Protein AF-A0A815RII6-F1 (afdb_monomer)

Secondary structure (DSSP, 8-state):
-HHHHHHHHHHHHHHHHHHTTSHHHHS--SBTTBSHHHHHHHHHHHHHHHHHHHSS--PPP--HHHHHHHHHHHHHH--HHHHTS--EEEEE-TT--EEEEEHHHHHHHHHHHHHHHHHHHHT-

pLDDT: mean 92.47, std 4.53, range [76.94, 98.25]

Solvent-accessible surface area (backbone atoms only — not comparable to full-atom values): 7174 Å² total; per-residue (Å²): 107,47,68,57,52,41,52,52,50,50,59,49,49,64,52,44,66,80,38,66,83,43,75,66,32,71,32,79,59,82,44,96,55,33,15,52,49,44,44,53,52,45,53,46,52,54,58,45,53,48,40,55,61,77,42,96,56,85,74,78,86,65,59,64,67,59,47,31,53,52,45,38,52,51,60,73,69,52,57,62,71,69,45,72,40,88,59,62,49,75,40,65,49,100,85,69,49,81,44,76,43,36,59,50,62,52,53,51,47,53,57,49,50,53,50,53,55,52,53,52,53,78,74,95

Foldseek 3Di:
DLVVLLVLVVVVVVVCVVCVPPPQQPQQPPDPLRHVVSLVVVLQVLLQLLCVQQHVDDDDRDDPNVSSVVVVVCVVPDDPVQQPDPDWGWDADPVRDIDTDGNVVSVVCSSVVSVVSSVVSVVD

Organism: NCBI:txid392033

Sequence (124 aa):
MAIYNRWAFRQLYNKLEEHIFDENYRANSGLFFRSIHGTVVHLLLSTNEWVQAITDRKDLYQPIFIECDRWIDYIKELNLESLMMEETFPYFDTKGMKIERNRAEALDHMFNHNTHHRGQITAA

Mean predicted aligned error: 3.69 Å

Radius of gyration: 15.52 Å; Cα contacts (8 Å, |Δi|>4): 107; chains: 1; bounding box: 34×32×44 Å

InterPro domains:
  IPR007837 DNA damage-inducible protein DinB [PF05163] (4-123)
  IPR007837 DNA damage-inducible protein DinB [PTHR37302] (85-123)
  IPR034660 DinB/YfiT-like putative metalloenzymes [G3DSA:1.20.120.450] (1-124)
  IPR034660 DinB/YfiT-like putative metalloenzymes [SSF109854] (1-123)

Structure (mmCIF, N/CA/C/O backbone):
data_AF-A0A815RII6-F1
#
_entry.id   AF-A0A815RII6-F1
#
loop_
_atom_site.group_PDB
_atom_site.id
_atom_site.type_symbol
_atom_site.label_atom_id
_atom_site.label_alt_id
_atom_site.label_comp_id
_atom_site.label_asym_id
_atom_site.label_entity_id
_atom_site.label_seq_id
_atom_site.pdbx_PDB_ins_code
_atom_site.Cartn_x
_atom_site.Cartn_y
_atom_site.Cartn_z
_atom_site.occupancy
_atom_site.B_iso_or_equiv
_atom_site.auth_seq_id
_atom_site.auth_comp_id
_atom_site.auth_asym_id
_atom_site.auth_atom_id
_atom_site.pdbx_PDB_model_num
ATOM 1 N N . MET A 1 1 ? 0.886 8.855 -9.331 1.00 91.12 1 MET A N 1
ATOM 2 C CA . MET A 1 1 ? 0.265 7.973 -8.315 1.00 91.12 1 MET A CA 1
ATOM 3 C C . MET A 1 1 ? 1.073 7.871 -7.018 1.00 91.12 1 MET A C 1
ATOM 5 O O . MET A 1 1 ? 0.512 8.180 -5.976 1.00 91.12 1 MET A O 1
ATOM 9 N N . ALA A 1 2 ? 2.370 7.527 -7.039 1.00 96.00 2 ALA A N 1
ATOM 10 C CA . ALA A 1 2 ? 3.172 7.323 -5.815 1.00 96.00 2 ALA A CA 1
ATOM 11 C C . ALA A 1 2 ? 3.225 8.526 -4.849 1.00 96.00 2 ALA A C 1
ATOM 13 O O . ALA A 1 2 ? 2.921 8.381 -3.666 1.00 96.00 2 ALA A O 1
ATOM 14 N N . ILE A 1 3 ? 3.524 9.729 -5.358 1.00 97.50 3 ILE A N 1
ATOM 15 C CA . ILE A 1 3 ? 3.564 10.965 -4.548 1.00 97.50 3 ILE A CA 1
ATOM 16 C C . ILE A 1 3 ? 2.204 11.237 -3.891 1.00 97.50 3 ILE A C 1
ATOM 18 O O . ILE A 1 3 ? 2.124 11.513 -2.695 1.00 97.50 3 ILE A O 1
ATOM 22 N N . TYR A 1 4 ? 1.125 11.102 -4.667 1.00 97.31 4 TYR A N 1
ATOM 23 C CA . TYR A 1 4 ? -0.239 11.241 -4.162 1.00 97.31 4 TYR A CA 1
ATOM 24 C C . TYR A 1 4 ? -0.555 10.192 -3.091 1.00 97.31 4 TYR A C 1
ATOM 26 O O . TYR A 1 4 ? -1.096 10.536 -2.047 1.00 97.31 4 TYR A O 1
ATOM 34 N N . ASN A 1 5 ? -0.174 8.929 -3.308 1.00 96.88 5 ASN A N 1
ATOM 35 C CA . ASN A 1 5 ? -0.406 7.846 -2.356 1.00 96.88 5 ASN A CA 1
ATOM 36 C C . ASN A 1 5 ? 0.240 8.147 -0.997 1.00 96.88 5 ASN A C 1
ATOM 38 O O . ASN A 1 5 ? -0.414 8.007 0.036 1.00 96.88 5 ASN A O 1
ATOM 42 N N . ARG A 1 6 ? 1.484 8.640 -1.001 1.00 97.69 6 ARG A N 1
ATOM 43 C CA . ARG A 1 6 ? 2.182 9.075 0.214 1.00 97.69 6 ARG A CA 1
ATOM 44 C C . ARG A 1 6 ? 1.465 10.226 0.915 1.00 97.69 6 ARG A C 1
ATOM 46 O O . ARG A 1 6 ? 1.265 10.182 2.127 1.00 97.69 6 ARG A O 1
ATOM 53 N N . TRP A 1 7 ? 1.094 11.262 0.162 1.00 98.25 7 TRP A N 1
ATOM 54 C CA . TRP A 1 7 ? 0.346 12.400 0.697 1.00 98.25 7 TRP A CA 1
ATOM 55 C C . TRP A 1 7 ? -0.982 11.946 1.317 1.00 98.25 7 TRP A C 1
ATOM 57 O O . TRP A 1 7 ? -1.274 12.299 2.455 1.00 98.25 7 TRP A O 1
ATOM 67 N N . ALA A 1 8 ? -1.739 11.095 0.626 1.00 97.56 8 ALA A N 1
ATOM 68 C CA . ALA A 1 8 ? -3.029 10.600 1.094 1.00 97.56 8 ALA A CA 1
ATOM 69 C C . ALA A 1 8 ? -2.894 9.759 2.372 1.00 97.56 8 ALA A C 1
ATOM 71 O O . ALA A 1 8 ? -3.689 9.921 3.296 1.00 97.56 8 ALA A O 1
ATOM 72 N N . PHE A 1 9 ? -1.864 8.908 2.471 1.00 97.12 9 PHE A N 1
ATOM 73 C CA . PHE A 1 9 ? -1.562 8.201 3.717 1.00 97.12 9 PHE A CA 1
ATOM 74 C C . PHE A 1 9 ? -1.219 9.156 4.856 1.00 97.12 9 PHE A C 1
ATOM 76 O O . PHE A 1 9 ? -1.680 8.940 5.970 1.00 97.12 9 PHE A O 1
ATOM 83 N N . ARG A 1 10 ? -0.481 10.241 4.593 1.00 97.31 10 ARG A N 1
ATOM 84 C CA . ARG A 1 10 ? -0.205 11.258 5.615 1.00 97.31 10 ARG A CA 1
ATOM 85 C C . ARG A 1 10 ? -1.489 11.903 6.130 1.00 97.31 10 ARG A C 1
ATOM 87 O O . ARG A 1 10 ? -1.667 11.995 7.338 1.00 97.31 10 ARG A O 1
ATOM 94 N N . GLN A 1 11 ? -2.393 12.294 5.233 1.00 96.62 11 GLN A N 1
ATOM 95 C CA . GLN A 1 11 ? -3.679 12.871 5.630 1.00 96.62 11 GLN A CA 1
ATOM 96 C C . GLN A 1 11 ? -4.501 11.890 6.473 1.00 96.62 11 GLN A C 1
ATOM 98 O O . GLN A 1 11 ? -5.034 12.279 7.509 1.00 96.62 11 GLN A O 1
ATOM 103 N N . LEU A 1 12 ? -4.562 10.620 6.055 1.00 95.94 12 LEU A N 1
ATOM 104 C CA . LEU A 1 12 ? -5.264 9.577 6.795 1.00 95.94 12 LEU A CA 1
ATOM 105 C C . LEU A 1 12 ? -4.657 9.368 8.187 1.00 95.94 12 LEU A C 1
ATOM 107 O O . LEU A 1 12 ? -5.381 9.415 9.173 1.00 95.94 12 LEU A O 1
ATOM 111 N N . TYR A 1 13 ? -3.345 9.149 8.283 1.00 95.00 13 TYR A N 1
ATOM 112 C CA . TYR A 1 13 ? -2.689 8.836 9.554 1.00 95.00 13 TYR A CA 1
ATOM 113 C C . TYR A 1 13 ? -2.759 9.991 10.550 1.00 95.00 13 TYR A C 1
ATOM 115 O O . TYR A 1 13 ? -3.020 9.731 11.717 1.00 95.00 13 TYR A O 1
ATOM 123 N N . ASN A 1 14 ? -2.634 11.244 10.093 1.00 95.19 14 ASN A N 1
ATOM 124 C CA . ASN A 1 14 ? -2.839 12.409 10.957 1.00 95.19 14 ASN A CA 1
ATOM 125 C C . ASN A 1 14 ? -4.225 12.382 11.623 1.00 95.19 14 ASN A C 1
ATOM 127 O O . ASN A 1 14 ? -4.359 12.769 12.776 1.00 95.19 14 ASN A O 1
ATOM 131 N N . LYS A 1 15 ? -5.260 11.915 10.907 1.00 94.31 15 LYS A N 1
ATOM 132 C CA . LYS A 1 15 ? -6.606 11.766 11.472 1.00 94.31 15 LYS A CA 1
ATOM 133 C C . LYS A 1 15 ? -6.764 10.525 12.327 1.00 94.31 15 LYS A C 1
ATOM 135 O O . LYS A 1 15 ? -7.358 10.601 13.392 1.00 94.31 15 LYS A O 1
ATOM 140 N N . LEU A 1 16 ? -6.205 9.397 11.914 1.00 94.38 16 LEU A N 1
ATOM 141 C CA . LEU A 1 16 ? -6.279 8.181 12.719 1.00 94.38 16 LEU A CA 1
ATOM 142 C C . LEU A 1 16 ? -5.552 8.319 14.057 1.00 94.38 16 LEU A C 1
ATOM 144 O O . LEU A 1 16 ? -6.000 7.726 15.028 1.00 94.38 16 LEU A O 1
ATOM 148 N N . GLU A 1 17 ? -4.468 9.090 14.127 1.00 93.88 17 GLU A N 1
ATOM 149 C CA . GLU A 1 17 ? -3.737 9.339 15.372 1.00 93.88 17 GLU A CA 1
ATOM 150 C C . GLU A 1 17 ? -4.609 10.046 16.422 1.00 93.88 17 GLU A C 1
ATOM 152 O O . GLU A 1 17 ? -4.583 9.659 17.588 1.00 93.88 17 GLU A O 1
ATOM 157 N N . GLU A 1 18 ? -5.452 10.996 15.998 1.00 93.44 18 GLU A N 1
ATOM 158 C CA . GLU A 1 18 ? -6.428 11.683 16.861 1.00 93.44 18 GLU A CA 1
ATOM 159 C C . GLU A 1 18 ? -7.496 10.717 17.423 1.00 93.44 18 GLU A C 1
ATOM 161 O O . GLU A 1 18 ? -8.021 10.956 18.507 1.00 93.44 18 GLU A O 1
ATOM 166 N N . HIS A 1 19 ? -7.785 9.617 16.715 1.00 91.19 19 HIS A N 1
ATOM 167 C CA . HIS A 1 19 ? -8.935 8.733 16.963 1.00 91.19 19 HIS A CA 1
ATOM 168 C C . HIS A 1 19 ? -8.558 7.276 17.295 1.00 91.19 19 HIS A C 1
ATOM 170 O O . HIS A 1 19 ? -9.422 6.405 17.386 1.00 91.19 19 HIS A O 1
ATOM 176 N N . ILE A 1 20 ? -7.272 6.954 17.479 1.00 92.31 20 ILE A N 1
ATOM 177 C CA . ILE A 1 20 ? -6.805 5.557 17.615 1.00 92.31 20 ILE A CA 1
ATOM 178 C C . ILE A 1 20 ? -7.306 4.855 18.893 1.00 92.31 20 ILE A C 1
ATOM 180 O O . ILE A 1 20 ? -7.313 3.616 18.978 1.00 92.31 20 ILE A O 1
ATOM 184 N N . PHE A 1 21 ? -7.701 5.648 19.890 1.00 93.12 21 PHE A N 1
ATOM 185 C CA . PHE A 1 21 ? -8.256 5.192 21.164 1.00 93.12 21 PHE A CA 1
ATOM 186 C C . PHE A 1 21 ? -9.784 5.240 21.208 1.00 93.12 21 PHE A C 1
ATOM 188 O O . PHE A 1 21 ? -10.363 4.755 22.180 1.00 93.12 21 PHE A O 1
ATOM 195 N N . ASP A 1 22 ? -10.433 5.768 20.168 1.00 92.94 22 ASP A N 1
ATOM 196 C CA . ASP A 1 22 ? -11.886 5.785 20.084 1.00 92.94 22 ASP A CA 1
ATOM 197 C C . ASP A 1 22 ? -12.409 4.349 20.022 1.00 92.94 22 ASP A C 1
ATOM 199 O O . ASP A 1 22 ? -11.859 3.486 19.325 1.00 92.94 22 ASP A O 1
ATOM 203 N N . GLU A 1 23 ? -13.519 4.092 20.713 1.00 93.38 23 GLU A N 1
ATOM 204 C CA . GLU A 1 23 ? -14.169 2.777 20.717 1.00 93.38 23 GLU A CA 1
ATOM 205 C C . GLU A 1 23 ? -14.518 2.306 19.295 1.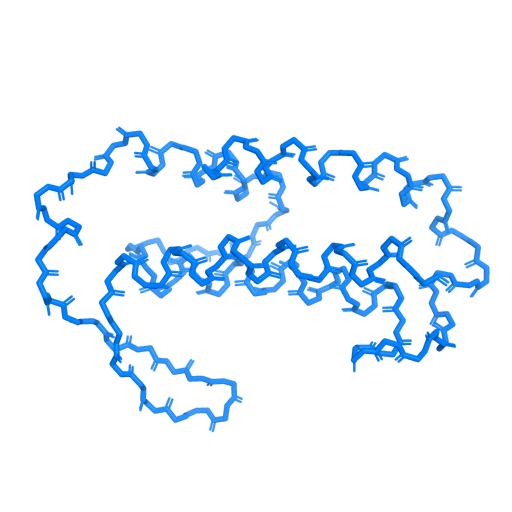00 93.38 23 GLU A C 1
ATOM 207 O O . GLU A 1 23 ? -14.402 1.120 18.970 1.00 93.38 23 GLU A O 1
ATOM 212 N N . ASN A 1 24 ? -14.824 3.259 18.411 1.00 91.81 24 ASN A N 1
ATOM 213 C CA . ASN A 1 24 ? -15.193 3.015 17.022 1.00 91.81 24 ASN A CA 1
ATOM 214 C C . ASN A 1 24 ? -14.019 2.558 16.143 1.00 91.81 24 ASN A C 1
ATOM 216 O O . ASN A 1 24 ? -14.240 1.847 15.165 1.00 91.81 24 ASN A O 1
ATOM 220 N N . TYR A 1 25 ? -12.764 2.887 16.482 1.00 95.94 25 TYR A N 1
ATOM 221 C CA . TYR A 1 25 ? -11.610 2.577 15.624 1.00 95.94 25 TYR A CA 1
ATOM 222 C C . TYR A 1 25 ? -11.431 1.066 15.398 1.00 95.94 25 TYR A C 1
ATOM 224 O O . TYR A 1 25 ? -11.069 0.616 14.303 1.00 95.94 25 TYR A O 1
ATOM 232 N N . ARG A 1 26 ? -11.710 0.263 16.433 1.00 96.44 26 ARG A N 1
ATOM 233 C CA . ARG A 1 26 ? -11.659 -1.209 16.375 1.00 96.44 26 ARG A CA 1
ATOM 234 C C . ARG A 1 26 ? -13.036 -1.864 16.282 1.00 96.44 26 ARG A C 1
ATOM 236 O O . ARG A 1 26 ? -13.086 -3.061 15.993 1.00 96.44 26 ARG A O 1
ATOM 243 N N . ALA A 1 27 ? -14.119 -1.121 16.509 1.00 96.31 27 ALA A N 1
ATOM 244 C CA . ALA A 1 27 ? -15.475 -1.642 16.400 1.00 96.31 27 ALA A CA 1
ATOM 245 C C . ALA A 1 27 ? -15.803 -2.082 14.967 1.00 96.31 27 ALA A C 1
ATOM 247 O O . ALA A 1 27 ? -15.189 -1.646 13.992 1.00 96.31 27 ALA A O 1
ATOM 248 N N . ASN A 1 28 ? -16.788 -2.969 14.842 1.00 96.94 28 ASN A N 1
ATOM 249 C CA . ASN A 1 28 ? -17.307 -3.359 13.540 1.00 96.94 28 ASN A CA 1
ATOM 250 C C . ASN A 1 28 ? -18.117 -2.198 12.938 1.00 96.94 28 ASN A C 1
ATOM 252 O O . ASN A 1 28 ? -19.163 -1.844 13.473 1.00 96.94 28 ASN A O 1
ATOM 256 N N . SER A 1 29 ? -17.640 -1.648 11.825 1.00 94.19 29 SER A N 1
ATOM 257 C CA . SER A 1 29 ? -18.241 -0.549 11.067 1.00 94.19 29 SER A CA 1
ATOM 258 C C . SER A 1 29 ? -18.804 -1.001 9.711 1.00 94.19 29 SER A C 1
ATOM 260 O O . SER A 1 29 ? -19.041 -0.186 8.825 1.00 94.19 29 SER A O 1
ATOM 262 N N . GLY A 1 30 ? -19.002 -2.310 9.506 1.00 95.00 30 GLY A N 1
ATOM 263 C CA . GLY A 1 30 ? -19.570 -2.852 8.264 1.00 95.00 30 GLY A CA 1
ATOM 264 C C . GLY A 1 30 ? -18.624 -2.819 7.056 1.00 95.00 30 GLY A C 1
ATOM 265 O O . GLY A 1 30 ? -19.038 -3.149 5.946 1.00 95.00 30 GLY A O 1
ATOM 266 N N . LEU A 1 31 ? -17.353 -2.459 7.259 1.00 96.06 31 LEU A N 1
ATOM 267 C CA . LEU A 1 31 ? -16.316 -2.518 6.227 1.00 96.06 31 LEU A CA 1
ATOM 268 C C . LEU A 1 31 ? -15.967 -3.968 5.858 1.00 96.06 31 LEU A C 1
ATOM 270 O O . LEU A 1 31 ? -16.189 -4.893 6.640 1.00 96.06 31 LEU A O 1
ATOM 274 N N . PHE A 1 32 ? -15.333 -4.176 4.698 1.00 95.25 32 PHE A N 1
ATOM 275 C CA . PHE A 1 32 ? -14.892 -5.512 4.263 1.00 95.25 32 PHE A CA 1
ATOM 276 C C . PHE A 1 32 ? -13.977 -6.188 5.302 1.00 95.25 32 PHE A C 1
ATOM 278 O O . PHE A 1 32 ? -14.171 -7.353 5.647 1.00 95.25 32 PHE A O 1
ATOM 285 N N . PHE A 1 33 ? -13.044 -5.426 5.884 1.00 96.56 33 PHE A N 1
ATOM 286 C CA . PHE A 1 33 ? -12.178 -5.876 6.985 1.00 96.56 33 PHE A CA 1
ATOM 287 C C . PHE A 1 33 ? -12.774 -5.610 8.372 1.00 96.56 33 PHE A C 1
ATOM 289 O O . PHE A 1 33 ? -12.048 -5.530 9.363 1.00 96.56 33 PHE A O 1
ATOM 296 N N . ARG A 1 34 ? -14.104 -5.495 8.445 1.00 97.25 34 ARG A N 1
ATOM 297 C CA . ARG A 1 34 ? -14.946 -5.251 9.625 1.00 97.25 34 ARG A CA 1
ATOM 298 C C . ARG A 1 34 ? -14.761 -3.893 10.290 1.00 97.25 34 ARG A C 1
ATOM 300 O O . ARG A 1 34 ? -15.762 -3.298 10.647 1.00 97.25 34 ARG A O 1
ATOM 307 N N . SER A 1 35 ? -13.540 -3.401 10.462 1.00 97.50 35 SER A N 1
ATOM 308 C CA . SER A 1 35 ? -13.252 -2.160 11.191 1.00 97.50 35 SER A CA 1
ATOM 309 C C . SER A 1 35 ? -12.302 -1.238 10.433 1.00 97.50 35 SER A C 1
ATOM 311 O O . SER A 1 35 ? -11.638 -1.643 9.467 1.00 97.50 35 SER A O 1
ATOM 313 N N . ILE A 1 36 ? -12.195 0.008 10.907 1.00 97.31 36 ILE A N 1
ATOM 314 C CA . ILE A 1 36 ? -11.180 0.959 10.438 1.00 97.31 36 ILE A CA 1
ATOM 315 C C . ILE A 1 36 ? -9.787 0.362 10.663 1.00 97.31 36 ILE A C 1
ATOM 317 O O . ILE A 1 36 ? -8.993 0.293 9.726 1.00 97.31 36 ILE A O 1
ATOM 321 N N . HIS A 1 37 ? -9.510 -0.153 11.866 1.00 96.62 37 HIS A N 1
ATOM 322 C CA . HIS A 1 37 ? -8.233 -0.795 12.178 1.00 96.62 37 HIS A CA 1
ATOM 323 C C . HIS A 1 37 ? -7.905 -1.959 11.234 1.00 96.62 37 HIS A C 1
ATOM 325 O O . HIS A 1 37 ? -6.803 -2.011 10.689 1.00 96.62 37 HIS A O 1
ATOM 331 N N . GLY A 1 38 ? -8.859 -2.864 10.990 1.00 97.31 38 GLY A N 1
ATOM 332 C CA . GLY A 1 38 ? -8.662 -3.992 10.076 1.00 97.31 38 GLY A CA 1
ATOM 333 C C . GLY A 1 38 ? -8.334 -3.536 8.653 1.00 97.31 38 GLY A C 1
ATOM 334 O O . GLY A 1 38 ? -7.434 -4.079 8.016 1.00 97.31 38 GLY A O 1
ATOM 335 N N . THR A 1 39 ? -9.000 -2.480 8.182 1.00 97.56 39 THR A N 1
ATOM 336 C CA . THR A 1 39 ? -8.762 -1.911 6.847 1.00 97.56 39 THR A CA 1
ATOM 337 C C . THR A 1 39 ? -7.392 -1.226 6.749 1.00 97.56 39 THR A C 1
ATOM 339 O O . THR A 1 39 ? -6.711 -1.343 5.732 1.00 97.56 39 THR A O 1
ATOM 342 N N . VAL A 1 40 ? -6.935 -0.560 7.816 1.00 96.31 40 VAL A N 1
ATOM 343 C 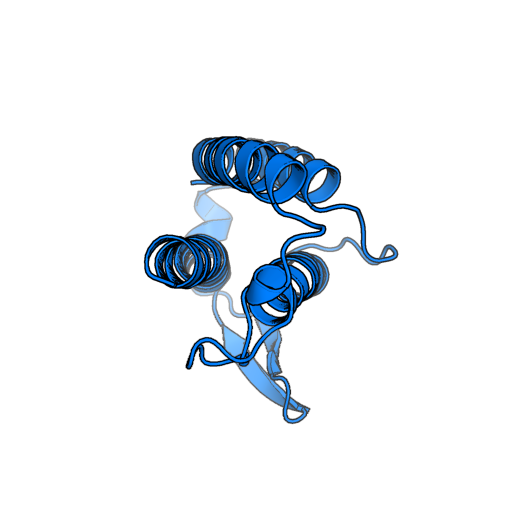CA . VAL A 1 40 ? -5.587 0.035 7.897 1.00 96.31 40 VAL A CA 1
ATOM 344 C C . VAL A 1 40 ? -4.499 -1.039 7.893 1.00 96.31 40 VAL A C 1
ATOM 346 O O . VAL A 1 40 ? -3.505 -0.900 7.181 1.00 96.31 40 VAL A O 1
ATOM 349 N N . VAL A 1 41 ? -4.688 -2.124 8.650 1.00 95.31 41 VAL A N 1
ATOM 350 C CA . VAL A 1 41 ? -3.757 -3.263 8.657 1.00 95.31 41 VAL A CA 1
ATOM 351 C C . VAL A 1 41 ? -3.675 -3.895 7.269 1.00 95.31 41 VAL A C 1
ATOM 353 O O . VAL A 1 41 ? -2.574 -4.150 6.786 1.00 95.31 41 VAL A O 1
ATOM 356 N N . HIS A 1 42 ? -4.812 -4.078 6.594 1.00 96.06 42 HIS A N 1
ATOM 357 C CA . HIS A 1 42 ? -4.839 -4.573 5.217 1.00 96.06 42 HIS A CA 1
ATOM 358 C C . HIS A 1 42 ? -4.039 -3.681 4.261 1.00 96.06 42 HIS A C 1
ATOM 360 O O . HIS A 1 42 ? -3.188 -4.186 3.539 1.00 96.06 42 HIS A O 1
ATOM 366 N N . LEU A 1 43 ? -4.237 -2.358 4.311 1.00 95.62 43 LEU A N 1
ATOM 367 C CA . LEU A 1 43 ? -3.474 -1.400 3.498 1.00 95.62 43 LEU A CA 1
ATOM 368 C C . LEU A 1 43 ? -1.954 -1.522 3.706 1.00 95.62 43 LEU A C 1
ATOM 370 O O . LEU A 1 43 ? -1.189 -1.414 2.742 1.00 95.62 43 LEU A O 1
ATOM 374 N N . LEU A 1 44 ? -1.512 -1.742 4.949 1.00 93.69 44 LEU A N 1
ATOM 375 C CA . LEU A 1 44 ? -0.100 -1.948 5.276 1.00 93.69 44 LEU A CA 1
ATOM 376 C C . LEU A 1 44 ? 0.434 -3.257 4.683 1.00 93.69 44 LEU A C 1
ATOM 378 O O . LEU A 1 44 ? 1.484 -3.246 4.038 1.00 93.69 44 LEU A O 1
ATOM 382 N N . LEU A 1 45 ? -0.279 -4.365 4.897 1.00 92.12 45 LEU A N 1
ATOM 383 C CA . LEU A 1 45 ? 0.128 -5.688 4.425 1.00 92.12 45 LEU A CA 1
ATOM 384 C C . LEU A 1 45 ? 0.159 -5.737 2.897 1.00 92.12 45 LEU A C 1
ATOM 386 O O . LEU A 1 45 ? 1.205 -6.026 2.321 1.00 92.12 45 LEU A O 1
ATOM 390 N N . SER A 1 46 ? -0.930 -5.333 2.240 1.00 92.25 46 SER A N 1
ATOM 391 C CA . SER A 1 46 ? -1.035 -5.386 0.781 1.00 92.25 46 SER A CA 1
ATOM 392 C C . SER A 1 46 ? 0.039 -4.542 0.098 1.00 92.25 46 SER A C 1
ATOM 394 O O . SER A 1 46 ? 0.598 -4.947 -0.915 1.00 92.25 46 SER A O 1
ATOM 396 N N . THR A 1 47 ? 0.357 -3.359 0.646 1.00 91.56 47 THR A N 1
ATOM 397 C CA . THR A 1 47 ? 1.405 -2.495 0.072 1.00 91.56 47 THR A CA 1
ATOM 398 C C . THR A 1 47 ? 2.771 -3.179 0.115 1.00 91.56 47 THR A C 1
ATOM 400 O O . THR A 1 47 ? 3.532 -3.058 -0.839 1.00 91.56 47 THR A O 1
ATOM 403 N N . ASN A 1 48 ? 3.072 -3.914 1.187 1.00 91.94 48 ASN A N 1
ATOM 404 C CA . ASN A 1 48 ? 4.329 -4.646 1.317 1.00 91.94 48 ASN A CA 1
ATOM 405 C C . ASN A 1 48 ? 4.361 -5.937 0.478 1.00 91.94 48 ASN A C 1
ATOM 407 O O . ASN A 1 48 ? 5.409 -6.300 -0.049 1.00 91.94 48 ASN A O 1
ATOM 411 N N . GLU A 1 49 ? 3.237 -6.634 0.317 1.00 89.62 49 GLU A N 1
ATOM 412 C CA . GLU A 1 49 ? 3.147 -7.809 -0.563 1.00 89.62 49 GLU A CA 1
ATOM 413 C C . GLU A 1 49 ? 3.428 -7.440 -2.026 1.00 89.62 49 GLU A C 1
ATOM 415 O O . GLU A 1 49 ? 4.182 -8.134 -2.710 1.00 89.62 49 GLU A O 1
ATOM 420 N N . TRP A 1 50 ? 2.916 -6.294 -2.489 1.00 90.88 50 TRP A N 1
ATOM 421 C CA . TRP A 1 50 ? 3.193 -5.799 -3.840 1.00 90.88 50 TRP A CA 1
ATOM 422 C C . TRP A 1 50 ? 4.669 -5.473 -4.084 1.00 90.88 50 TRP A C 1
ATOM 424 O O . TRP A 1 50 ? 5.130 -5.592 -5.217 1.00 90.88 50 TRP A O 1
ATOM 434 N N . VAL A 1 51 ? 5.432 -5.113 -3.047 1.00 89.69 51 VAL A N 1
ATOM 435 C CA . VAL A 1 51 ? 6.881 -4.879 -3.172 1.00 89.69 51 VAL A CA 1
ATOM 436 C C . VAL A 1 51 ? 7.591 -6.160 -3.577 1.00 89.69 51 VAL A C 1
ATOM 438 O O . VAL A 1 51 ? 8.363 -6.147 -4.531 1.00 89.69 51 VAL A O 1
ATOM 441 N N . GLN A 1 52 ? 7.287 -7.265 -2.900 1.00 86.44 52 GLN A N 1
ATOM 442 C CA . GLN A 1 52 ? 7.880 -8.570 -3.199 1.00 86.44 52 GLN A CA 1
ATOM 443 C C . GLN A 1 52 ? 7.443 -9.121 -4.559 1.00 86.44 52 GLN A C 1
ATOM 445 O O . GLN A 1 52 ? 8.162 -9.916 -5.155 1.00 86.44 52 GLN A O 1
ATOM 450 N N . ALA A 1 53 ? 6.256 -8.732 -5.030 1.00 87.69 53 ALA A N 1
ATOM 451 C CA . ALA A 1 53 ? 5.721 -9.186 -6.306 1.00 87.69 53 ALA A CA 1
ATOM 452 C C . ALA A 1 53 ? 6.297 -8.404 -7.502 1.00 87.69 53 ALA A C 1
ATOM 454 O O . ALA A 1 53 ? 6.616 -9.000 -8.523 1.00 87.69 53 ALA A O 1
ATOM 455 N N . ILE A 1 54 ? 6.416 -7.077 -7.392 1.00 88.69 54 ILE A N 1
ATOM 456 C CA . ILE A 1 54 ? 6.759 -6.187 -8.520 1.00 88.69 54 ILE A CA 1
ATOM 457 C C . ILE A 1 54 ? 8.257 -5.866 -8.577 1.00 88.69 54 ILE A C 1
ATOM 459 O O . ILE A 1 54 ? 8.785 -5.551 -9.644 1.00 88.69 54 ILE A O 1
ATOM 463 N N . THR A 1 55 ? 8.941 -5.890 -7.434 1.00 88.31 55 THR A N 1
ATOM 464 C CA . THR A 1 55 ? 10.344 -5.481 -7.316 1.00 88.31 55 THR A CA 1
ATOM 465 C C . THR A 1 55 ? 11.220 -6.663 -6.918 1.00 88.31 55 THR A C 1
ATOM 467 O O . THR A 1 55 ? 10.745 -7.625 -6.323 1.00 88.31 55 THR A O 1
ATOM 470 N N . ASP A 1 56 ? 12.528 -6.554 -7.145 1.00 86.19 56 ASP A N 1
ATOM 471 C CA . ASP A 1 56 ? 13.490 -7.564 -6.683 1.00 86.19 56 ASP A CA 1
ATOM 472 C C . ASP A 1 56 ? 13.806 -7.462 -5.178 1.00 86.19 56 ASP A C 1
ATOM 474 O O . ASP A 1 56 ? 14.665 -8.182 -4.658 1.00 86.19 56 ASP A O 1
ATOM 478 N N . ARG A 1 57 ? 13.133 -6.561 -4.447 1.00 87.31 57 ARG A N 1
ATOM 479 C CA . ARG A 1 57 ? 13.337 -6.382 -3.007 1.00 87.31 57 ARG A CA 1
ATOM 480 C C . ARG A 1 57 ? 12.702 -7.538 -2.237 1.00 87.31 57 ARG A C 1
ATOM 482 O O . ARG A 1 57 ? 11.523 -7.842 -2.398 1.00 87.31 57 ARG A O 1
ATOM 489 N N . LYS A 1 58 ? 13.498 -8.158 -1.365 1.00 80.75 58 LYS A N 1
ATOM 490 C CA . LYS A 1 58 ? 13.105 -9.302 -0.523 1.00 80.75 58 LYS A CA 1
ATOM 491 C C . LYS A 1 58 ? 13.367 -9.049 0.960 1.00 80.75 58 LYS A C 1
ATOM 493 O O . LYS A 1 58 ? 13.830 -9.934 1.675 1.00 80.75 58 LYS A O 1
ATOM 498 N N . ASP A 1 59 ? 13.149 -7.821 1.410 1.00 85.25 59 ASP A N 1
ATOM 499 C CA . ASP A 1 59 ? 13.302 -7.448 2.809 1.00 85.25 59 ASP A CA 1
ATOM 500 C C . ASP A 1 59 ? 12.008 -7.635 3.616 1.00 85.25 59 ASP A C 1
ATOM 502 O O . ASP A 1 59 ? 10.940 -7.953 3.091 1.00 85.25 59 ASP A O 1
ATOM 506 N N . LEU A 1 60 ? 12.135 -7.502 4.938 1.00 87.00 60 LEU A N 1
ATOM 507 C CA . LEU A 1 60 ? 11.000 -7.562 5.856 1.00 87.00 60 LEU A CA 1
ATOM 508 C C . LEU A 1 60 ? 10.018 -6.422 5.579 1.00 87.00 60 LEU A C 1
ATOM 510 O O . LEU A 1 60 ? 10.425 -5.344 5.142 1.00 87.00 60 LEU A O 1
ATOM 514 N N . TYR A 1 61 ? 8.751 -6.644 5.938 1.00 90.25 61 TYR A N 1
ATOM 515 C CA . TYR A 1 61 ? 7.719 -5.616 5.868 1.00 90.25 61 TYR A CA 1
ATOM 516 C C . TYR A 1 61 ? 8.148 -4.343 6.588 1.00 90.25 61 TYR A C 1
ATOM 518 O O . TYR A 1 61 ? 8.549 -4.371 7.754 1.00 90.25 61 TYR A O 1
ATOM 526 N N . GLN A 1 62 ? 8.027 -3.224 5.885 1.00 93.50 62 GLN A N 1
ATOM 527 C CA . GLN A 1 62 ? 8.380 -1.917 6.400 1.00 93.50 62 GLN A CA 1
ATOM 528 C C . GLN A 1 62 ? 7.135 -1.103 6.768 1.00 93.50 62 GLN A C 1
ATOM 530 O O . GLN A 1 62 ? 6.042 -1.310 6.223 1.00 93.50 62 GLN A O 1
ATOM 535 N N . PRO A 1 63 ? 7.299 -0.118 7.669 1.00 94.06 63 PRO A N 1
ATOM 536 C CA . PRO A 1 63 ? 6.309 0.922 7.904 1.00 94.06 63 PRO A CA 1
ATOM 537 C C . PRO A 1 63 ? 5.817 1.575 6.607 1.00 94.06 63 PRO A C 1
ATOM 539 O O . PRO A 1 63 ? 6.599 1.853 5.697 1.00 94.06 63 PRO A O 1
ATOM 542 N N . ILE A 1 64 ? 4.525 1.909 6.556 1.00 94.25 64 ILE A N 1
ATOM 543 C CA . ILE A 1 64 ? 3.866 2.386 5.329 1.00 94.25 64 ILE A CA 1
ATOM 544 C C . ILE A 1 64 ? 4.548 3.606 4.693 1.00 94.25 64 ILE A C 1
ATOM 546 O O . ILE A 1 64 ? 4.602 3.707 3.471 1.00 94.25 64 ILE A O 1
ATOM 550 N N . PHE A 1 65 ? 5.091 4.527 5.496 1.00 96.44 65 PHE A N 1
ATOM 551 C CA . PHE A 1 65 ? 5.767 5.718 4.975 1.00 96.44 65 PHE A CA 1
ATOM 552 C C . PHE A 1 65 ? 7.130 5.400 4.361 1.00 96.44 65 PHE A C 1
ATOM 554 O O . PHE A 1 65 ? 7.468 5.999 3.345 1.00 96.44 65 PHE A O 1
ATOM 561 N N . ILE A 1 66 ? 7.851 4.417 4.912 1.00 95.75 66 ILE A N 1
ATOM 562 C CA . ILE A 1 66 ? 9.094 3.914 4.318 1.00 95.75 66 ILE A CA 1
ATOM 563 C C . ILE A 1 66 ? 8.781 3.284 2.960 1.00 95.75 66 ILE A C 1
ATOM 565 O O . ILE A 1 66 ? 9.434 3.620 1.974 1.00 95.75 66 ILE A O 1
ATOM 569 N N . GLU A 1 67 ? 7.733 2.458 2.868 1.00 95.19 67 GLU A N 1
ATOM 570 C CA . GLU A 1 67 ? 7.332 1.899 1.573 1.00 95.19 67 GLU A CA 1
ATOM 571 C C . GLU A 1 67 ? 6.83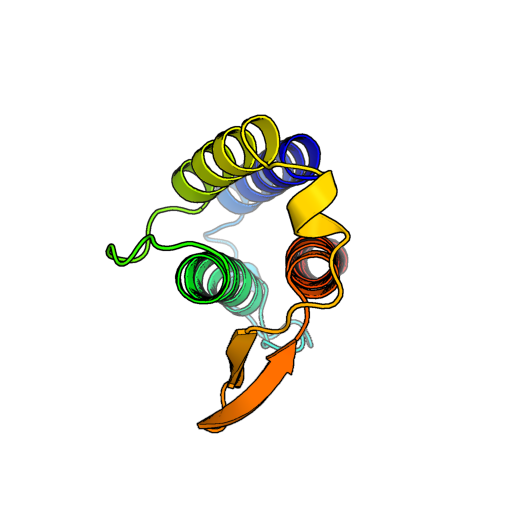2 2.959 0.594 1.00 95.19 67 GLU A C 1
ATOM 573 O O . GLU A 1 67 ? 7.142 2.894 -0.591 1.00 95.19 67 GLU A O 1
ATOM 578 N N . CYS A 1 68 ? 6.114 3.983 1.054 1.00 96.62 68 CYS A N 1
ATOM 579 C CA . CYS A 1 68 ? 5.707 5.082 0.182 1.00 96.62 68 CYS A CA 1
ATOM 580 C C . CYS A 1 68 ? 6.908 5.816 -0.431 1.00 96.62 68 CYS A C 1
ATOM 582 O O . CYS A 1 68 ? 6.882 6.106 -1.626 1.00 96.62 68 CYS A O 1
ATOM 584 N N . ASP A 1 69 ? 7.939 6.112 0.363 1.00 97.25 69 ASP A N 1
ATOM 585 C CA . ASP A 1 69 ? 9.160 6.767 -0.120 1.00 97.25 69 ASP A CA 1
ATOM 586 C C . ASP A 1 69 ? 9.909 5.873 -1.117 1.00 97.25 69 ASP A C 1
ATOM 588 O O . ASP A 1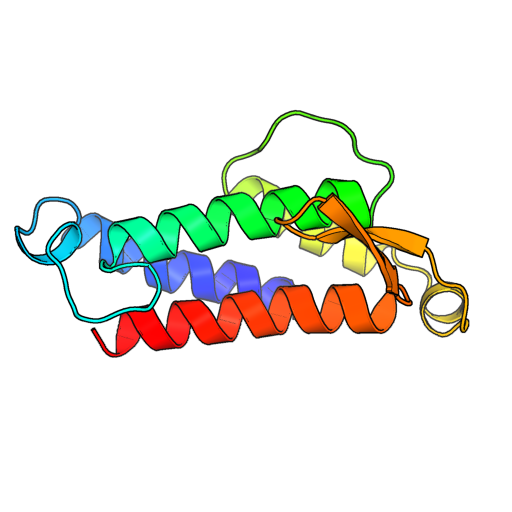 69 ? 10.223 6.289 -2.231 1.00 97.25 69 ASP A O 1
ATOM 592 N N . ARG A 1 70 ? 10.046 4.589 -0.790 1.00 95.44 70 ARG A N 1
ATOM 593 C CA . ARG A 1 70 ? 10.635 3.581 -1.676 1.00 95.44 70 ARG A CA 1
ATOM 594 C C . ARG A 1 70 ? 9.873 3.381 -2.985 1.00 95.44 70 ARG A C 1
ATOM 596 O O . ARG A 1 70 ? 10.494 3.094 -4.005 1.00 95.44 70 ARG A O 1
ATOM 603 N N . TRP A 1 71 ? 8.545 3.491 -2.975 1.00 95.50 71 TRP A N 1
ATOM 604 C CA . TRP A 1 71 ? 7.727 3.454 -4.189 1.00 95.50 71 TRP A CA 1
ATOM 605 C C . TRP A 1 71 ? 7.909 4.707 -5.036 1.00 95.50 71 TRP A C 1
ATOM 607 O O . TRP A 1 71 ? 7.911 4.616 -6.259 1.00 95.50 71 TRP A O 1
ATOM 617 N N . ILE A 1 72 ? 8.061 5.877 -4.414 1.00 96.88 72 ILE A N 1
ATOM 618 C CA . ILE A 1 72 ? 8.372 7.107 -5.145 1.00 96.88 72 ILE A CA 1
ATOM 619 C C . ILE A 1 72 ? 9.705 6.954 -5.877 1.00 96.88 72 ILE A C 1
ATOM 621 O O . ILE A 1 72 ? 9.765 7.272 -7.063 1.00 96.88 72 ILE A O 1
ATOM 625 N N . ASP A 1 73 ? 10.738 6.450 -5.205 1.00 96.06 73 ASP A N 1
ATOM 626 C CA . ASP A 1 73 ? 12.058 6.288 -5.819 1.00 96.06 73 ASP A CA 1
ATOM 627 C C . ASP A 1 73 ? 12.056 5.204 -6.901 1.00 96.06 73 ASP A C 1
ATOM 629 O O . ASP A 1 73 ? 12.507 5.465 -8.013 1.00 96.06 73 ASP A O 1
ATOM 633 N N . TYR A 1 74 ? 11.407 4.061 -6.650 1.00 93.62 74 TYR A N 1
ATOM 634 C CA . TYR A 1 74 ? 11.219 3.020 -7.666 1.00 93.62 74 TYR A CA 1
ATOM 635 C C . TYR A 1 74 ? 10.545 3.559 -8.938 1.00 93.62 74 TYR A C 1
ATOM 637 O O . TYR A 1 74 ? 11.000 3.292 -10.044 1.00 93.62 74 TYR A O 1
ATOM 645 N N . ILE A 1 75 ? 9.479 4.357 -8.799 1.00 93.69 75 ILE A N 1
ATOM 646 C CA . ILE A 1 75 ? 8.765 4.927 -9.951 1.00 93.69 75 ILE A CA 1
ATOM 647 C C . ILE A 1 75 ? 9.604 5.976 -10.696 1.00 93.69 75 ILE A C 1
ATOM 649 O O . ILE A 1 75 ? 9.462 6.092 -11.910 1.00 93.69 75 ILE A O 1
ATOM 653 N N . LYS A 1 76 ? 10.473 6.737 -10.015 1.00 94.12 76 LYS A N 1
ATOM 654 C CA . LYS A 1 76 ? 11.375 7.698 -10.684 1.00 94.12 76 LYS A CA 1
ATOM 655 C C . LYS A 1 76 ? 12.410 7.004 -11.568 1.00 94.12 76 LYS A C 1
ATOM 657 O O . LYS A 1 76 ? 12.794 7.563 -12.589 1.00 94.12 76 LYS A O 1
ATOM 662 N N . GLU A 1 77 ? 12.874 5.832 -11.149 1.00 93.25 77 GLU A N 1
ATOM 663 C CA . GLU A 1 77 ? 13.907 5.056 -11.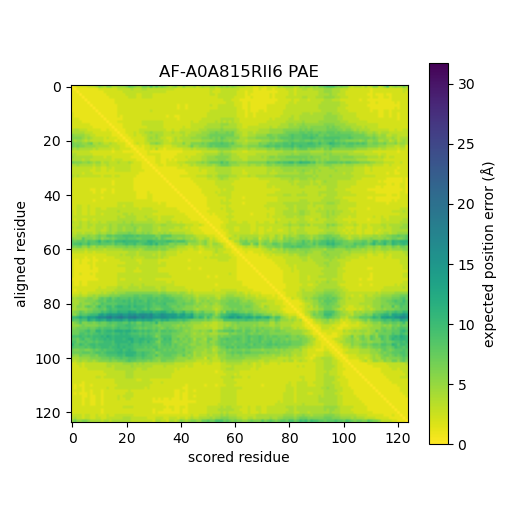846 1.00 93.25 77 GLU A CA 1
ATOM 664 C C . GLU A 1 77 ? 13.321 4.070 -12.867 1.00 93.25 77 GLU A C 1
ATOM 666 O O . GLU A 1 77 ? 14.058 3.436 -13.623 1.00 93.25 77 GLU A O 1
ATOM 671 N N . LEU A 1 78 ? 11.993 3.940 -12.908 1.00 90.88 78 LEU A N 1
ATOM 672 C CA . LEU A 1 78 ? 11.312 2.968 -13.747 1.00 90.88 78 LEU A CA 1
ATOM 673 C C . LEU A 1 78 ? 11.507 3.281 -15.234 1.00 90.88 78 LEU A C 1
ATOM 675 O O . LEU A 1 78 ? 11.141 4.350 -15.728 1.00 90.88 78 LEU A O 1
ATOM 679 N N . ASN A 1 79 ? 12.028 2.304 -15.974 1.00 90.00 79 ASN A N 1
ATOM 680 C CA . ASN A 1 79 ? 12.098 2.382 -17.425 1.00 90.00 79 ASN A CA 1
ATOM 681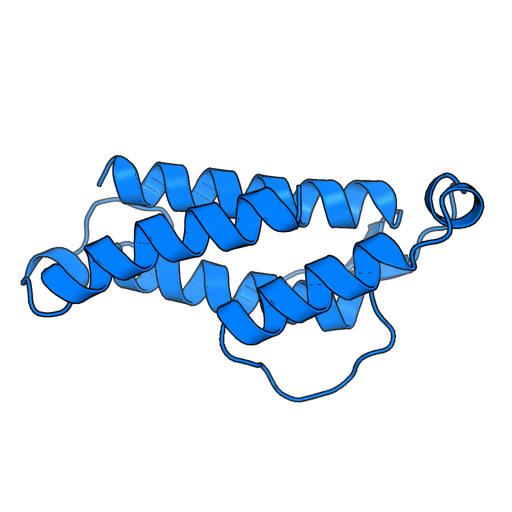 C C . ASN A 1 79 ? 10.689 2.202 -18.021 1.00 90.00 79 ASN A C 1
ATOM 683 O O . ASN A 1 79 ? 10.104 1.120 -17.946 1.00 90.00 79 ASN A O 1
ATOM 687 N N . LEU A 1 80 ? 10.159 3.267 -18.629 1.00 87.12 80 LEU A N 1
ATOM 688 C CA . LEU A 1 80 ? 8.823 3.267 -19.230 1.00 87.12 80 LEU A CA 1
ATOM 689 C C . LEU A 1 80 ? 8.697 2.304 -20.413 1.00 87.12 80 LEU A C 1
ATOM 691 O O . LEU A 1 80 ? 7.647 1.698 -20.573 1.00 87.12 80 LEU A O 1
ATOM 695 N N . GLU A 1 81 ? 9.740 2.126 -21.221 1.00 87.62 81 GLU A N 1
ATOM 696 C CA . GLU A 1 81 ? 9.707 1.179 -22.340 1.00 87.62 81 GLU A CA 1
ATOM 697 C C . GLU A 1 81 ? 9.529 -0.250 -21.822 1.00 87.62 81 GLU A C 1
ATOM 699 O O . GLU A 1 81 ? 8.631 -0.952 -22.274 1.00 87.62 81 GLU A O 1
ATOM 704 N N . SER A 1 82 ? 10.293 -0.633 -20.792 1.00 83.88 82 SER A N 1
ATOM 705 C CA . SER A 1 82 ? 10.147 -1.934 -20.129 1.00 83.88 82 SER A CA 1
ATOM 706 C C . SER A 1 82 ? 8.778 -2.109 -19.467 1.00 83.88 82 SER A C 1
ATOM 708 O O . SER A 1 82 ? 8.221 -3.202 -19.504 1.00 83.88 82 SER A O 1
ATOM 710 N N . LEU A 1 83 ? 8.222 -1.048 -18.8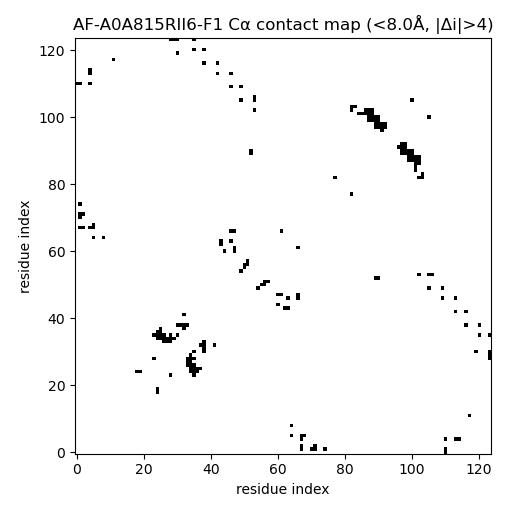74 1.00 85.69 83 LEU A N 1
ATOM 711 C CA . LEU A 1 83 ? 6.899 -1.091 -18.247 1.00 85.69 83 LEU A CA 1
ATOM 712 C C . LEU A 1 83 ? 5.777 -1.354 -19.260 1.00 85.69 83 LEU A C 1
ATOM 714 O O . LEU A 1 83 ? 4.802 -2.023 -18.929 1.00 85.69 83 LEU A O 1
ATOM 718 N N . MET A 1 84 ? 5.915 -0.803 -20.467 1.00 83.81 84 MET A N 1
ATOM 719 C CA . MET A 1 84 ? 4.932 -0.922 -21.544 1.00 83.81 84 MET A CA 1
ATOM 720 C C . MET A 1 84 ? 5.054 -2.236 -22.327 1.00 83.81 84 MET A C 1
ATOM 722 O O . MET A 1 84 ? 4.242 -2.487 -23.216 1.00 83.81 84 MET A O 1
ATOM 726 N N . MET A 1 85 ? 6.048 -3.076 -22.022 1.00 84.00 85 MET A N 1
ATOM 727 C CA . MET A 1 85 ? 6.136 -4.418 -22.592 1.00 84.00 85 MET A CA 1
ATOM 728 C C . MET A 1 85 ? 5.038 -5.315 -22.011 1.00 84.00 85 MET A C 1
ATOM 730 O O . MET A 1 85 ? 4.735 -5.259 -20.822 1.00 84.00 85 MET A O 1
ATOM 734 N N . GLU A 1 86 ? 4.499 -6.219 -22.829 1.00 81.44 86 GLU A N 1
ATOM 735 C CA . GLU A 1 86 ? 3.493 -7.212 -22.408 1.00 81.44 86 GLU A CA 1
ATOM 736 C C . GLU A 1 86 ? 4.085 -8.369 -21.572 1.00 81.44 86 GLU A C 1
ATOM 738 O O . GLU A 1 86 ? 3.461 -9.417 -21.413 1.00 81.44 86 GLU A O 1
ATOM 743 N N . GLU A 1 87 ? 5.296 -8.207 -21.030 1.00 85.62 87 GLU A N 1
ATOM 744 C CA . GLU A 1 87 ? 5.922 -9.216 -20.178 1.00 85.62 87 GLU A CA 1
ATOM 745 C C . GLU A 1 87 ? 5.128 -9.370 -18.873 1.00 85.62 87 GLU A C 1
ATOM 747 O O . GLU A 1 87 ? 4.893 -8.404 -18.136 1.00 85.62 87 GLU A O 1
ATOM 752 N N . THR A 1 88 ? 4.725 -10.606 -18.576 1.00 90.56 88 THR A N 1
ATOM 753 C CA . THR A 1 88 ? 4.063 -10.947 -17.318 1.00 90.56 88 THR A CA 1
ATOM 754 C C . THR A 1 88 ? 5.054 -11.503 -16.311 1.00 90.56 88 THR A C 1
ATOM 756 O O . THR A 1 88 ? 6.073 -12.098 -16.660 1.00 90.56 88 THR A O 1
ATOM 759 N N . PHE A 1 89 ? 4.732 -11.328 -15.035 1.00 87.56 89 PHE A N 1
ATOM 760 C CA . PHE A 1 89 ? 5.411 -12.002 -13.944 1.00 87.56 89 PHE A CA 1
ATOM 761 C C . PHE A 1 89 ? 4.399 -12.803 -13.116 1.00 87.56 89 PHE A C 1
ATOM 763 O O . PHE A 1 89 ? 3.227 -12.412 -13.002 1.00 87.56 89 PHE A O 1
ATOM 770 N N . PRO A 1 90 ? 4.841 -13.920 -12.518 1.00 87.75 90 PRO A N 1
ATOM 771 C CA . PRO A 1 90 ? 3.988 -14.713 -11.661 1.00 87.75 90 PRO A CA 1
ATOM 772 C C . PRO A 1 90 ? 3.841 -14.045 -10.293 1.00 87.75 90 PRO A C 1
ATOM 774 O O . PRO A 1 90 ? 4.827 -13.662 -9.665 1.00 87.75 90 PRO A O 1
ATOM 777 N N . TYR A 1 91 ? 2.618 -13.998 -9.781 1.00 84.50 91 TYR A N 1
ATOM 778 C CA . TYR A 1 91 ? 2.348 -13.722 -8.375 1.00 84.50 91 TYR A CA 1
ATOM 779 C C . TYR A 1 91 ? 1.329 -14.727 -7.833 1.00 84.50 91 TYR A C 1
ATOM 781 O O . TYR A 1 91 ? 0.600 -15.367 -8.592 1.00 84.50 91 TYR A O 1
ATOM 789 N N . PHE A 1 92 ? 1.299 -14.902 -6.516 1.00 83.69 92 PHE A N 1
ATOM 790 C CA . PHE A 1 92 ? 0.333 -15.774 -5.856 1.00 83.69 92 PHE A CA 1
ATOM 791 C C . PHE A 1 92 ? -0.701 -14.918 -5.142 1.00 83.69 92 PHE A C 1
ATOM 793 O O . PHE A 1 92 ? -0.342 -13.985 -4.424 1.00 83.69 92 PHE A O 1
ATOM 800 N N . ASP A 1 93 ? -1.981 -15.214 -5.354 1.00 81.94 93 ASP A N 1
ATOM 801 C CA . ASP A 1 93 ? -3.035 -14.574 -4.576 1.00 81.94 93 ASP A CA 1
ATOM 802 C C . ASP A 1 93 ? -3.066 -15.101 -3.132 1.00 81.94 93 ASP A C 1
ATOM 804 O O . ASP A 1 93 ? -2.351 -16.030 -2.749 1.00 81.94 93 ASP A O 1
ATOM 808 N N . THR A 1 94 ? -3.944 -14.529 -2.313 1.00 76.94 94 THR A N 1
ATOM 809 C CA . THR A 1 94 ? -4.104 -14.923 -0.906 1.00 76.94 94 THR A CA 1
ATOM 810 C C . THR A 1 94 ? -4.626 -16.353 -0.716 1.00 76.94 94 THR A C 1
ATOM 812 O O . THR A 1 94 ? -4.610 -16.861 0.403 1.00 76.94 94 THR A O 1
ATOM 815 N N . LYS A 1 95 ? -5.077 -17.025 -1.785 1.00 84.38 95 LYS A N 1
ATOM 816 C CA . LYS A 1 95 ? -5.474 -18.441 -1.797 1.00 84.38 95 LYS A CA 1
ATOM 817 C C . LYS A 1 95 ? -4.348 -19.354 -2.299 1.00 84.38 95 LYS A C 1
ATOM 819 O O . LYS A 1 95 ? -4.554 -20.563 -2.388 1.00 84.38 95 LYS A O 1
ATOM 824 N N . GLY A 1 96 ? -3.178 -18.800 -2.620 1.00 84.50 96 GLY A N 1
ATOM 825 C CA . GLY A 1 96 ? -2.045 -19.532 -3.181 1.00 84.50 96 GLY A CA 1
ATOM 826 C C . GLY A 1 96 ? -2.222 -19.894 -4.655 1.00 84.50 96 GLY A C 1
ATOM 827 O O . GLY A 1 96 ? -1.483 -20.734 -5.169 1.00 84.50 96 GLY A O 1
ATOM 828 N N . MET A 1 97 ? -3.185 -19.287 -5.352 1.00 88.75 97 MET A N 1
ATOM 829 C CA . MET A 1 97 ? -3.360 -19.494 -6.784 1.00 88.75 97 MET A CA 1
ATOM 830 C C . MET A 1 97 ? -2.343 -18.652 -7.544 1.00 88.75 97 MET A C 1
ATOM 832 O O . MET A 1 97 ? -2.229 -17.446 -7.324 1.00 88.75 97 MET A O 1
ATOM 836 N N . LYS A 1 98 ? -1.612 -19.296 -8.459 1.00 89.88 98 LYS A N 1
ATOM 837 C CA . LYS A 1 98 ? -0.687 -18.609 -9.358 1.00 89.88 98 LYS A CA 1
ATOM 838 C C . LYS A 1 98 ? -1.479 -17.785 -10.372 1.00 89.88 98 LYS A C 1
ATOM 840 O O . LYS A 1 98 ? -2.343 -18.320 -11.066 1.00 89.88 98 LYS A O 1
ATOM 845 N N . ILE A 1 99 ? -1.140 -16.511 -10.481 1.00 89.12 99 ILE A N 1
ATOM 846 C CA . ILE A 1 99 ? -1.696 -15.568 -11.444 1.00 89.12 99 ILE A CA 1
ATOM 847 C C . ILE A 1 99 ? -0.529 -14.928 -12.199 1.00 89.12 99 ILE A C 1
ATOM 849 O O . ILE A 1 99 ? 0.514 -14.635 -11.619 1.00 89.12 99 ILE A O 1
ATOM 853 N N . GLU A 1 100 ? -0.701 -14.730 -13.500 1.00 91.25 100 GLU A N 1
ATOM 854 C CA . GLU A 1 100 ? 0.222 -13.964 -14.338 1.00 91.25 100 GLU A CA 1
ATOM 855 C C . GLU A 1 100 ? -0.341 -12.550 -14.504 1.00 91.25 100 GLU A C 1
ATOM 857 O O . GLU A 1 100 ? -1.543 -12.383 -14.731 1.00 91.25 100 GLU A O 1
ATOM 862 N N . ARG A 1 101 ? 0.503 -11.526 -14.370 1.00 88.94 101 ARG A N 1
ATOM 863 C CA . ARG A 1 101 ? 0.099 -10.130 -14.583 1.00 88.94 101 ARG A CA 1
ATOM 864 C C . ARG A 1 101 ? 1.249 -9.328 -15.177 1.00 88.94 101 ARG A C 1
ATOM 866 O O . ARG A 1 101 ? 2.403 -9.603 -14.856 1.00 88.94 101 ARG A O 1
ATOM 873 N N . ASN A 1 102 ? 0.956 -8.341 -16.023 1.00 90.88 102 ASN A N 1
ATOM 874 C CA . ASN A 1 102 ? 1.983 -7.394 -16.460 1.00 90.88 102 ASN A CA 1
ATOM 875 C C . ASN A 1 102 ? 2.299 -6.373 -15.344 1.00 90.88 102 ASN A C 1
ATOM 877 O O . ASN A 1 102 ? 1.518 -6.163 -14.407 1.00 90.88 102 ASN A O 1
ATOM 881 N N . ARG A 1 103 ? 3.474 -5.738 -15.424 1.00 90.06 103 ARG A N 1
ATOM 882 C CA . ARG A 1 103 ? 3.943 -4.795 -14.389 1.00 90.06 103 ARG A CA 1
ATOM 883 C C . ARG A 1 103 ? 3.091 -3.528 -14.301 1.00 90.06 103 ARG A C 1
ATOM 885 O O . ARG A 1 103 ? 2.849 -3.049 -13.193 1.00 90.06 103 ARG A O 1
ATOM 892 N N . ALA A 1 104 ? 2.609 -3.006 -15.429 1.00 90.75 104 ALA A N 1
ATOM 893 C CA . ALA A 1 104 ? 1.785 -1.797 -15.462 1.00 90.75 104 ALA A CA 1
ATOM 894 C C . ALA A 1 104 ? 0.458 -1.981 -14.711 1.00 90.75 104 ALA A C 1
ATOM 896 O O . ALA A 1 104 ? 0.146 -1.213 -13.802 1.00 90.75 104 ALA A O 1
ATOM 897 N N . GLU A 1 105 ? -0.274 -3.054 -15.000 1.00 91.00 105 GLU A N 1
ATOM 898 C CA . GLU A 1 105 ? -1.528 -3.399 -14.326 1.00 91.00 105 GLU A CA 1
ATOM 899 C C . GLU A 1 105 ? -1.324 -3.692 -12.842 1.00 91.00 105 GLU A C 1
ATOM 901 O O . GLU A 1 105 ? -2.197 -3.402 -12.024 1.00 91.00 105 GLU A O 1
ATOM 906 N N . ALA A 1 106 ? -0.189 -4.290 -12.470 1.00 91.69 106 ALA A N 1
ATOM 907 C CA . ALA A 1 106 ? 0.145 -4.526 -11.071 1.00 91.69 106 ALA A CA 1
ATOM 908 C C . ALA A 1 106 ? 0.330 -3.203 -10.306 1.00 91.69 106 ALA A C 1
ATOM 910 O O . ALA A 1 106 ? -0.257 -3.023 -9.236 1.00 91.69 106 ALA A O 1
ATOM 911 N N . LEU A 1 107 ? 1.076 -2.252 -10.879 1.00 93.25 107 LEU A N 1
ATOM 912 C CA . LEU A 1 107 ? 1.271 -0.920 -10.300 1.00 93.25 107 LEU A CA 1
ATOM 913 C C . LEU A 1 107 ? -0.042 -0.135 -10.208 1.00 93.25 107 LEU A C 1
ATOM 915 O O . LEU A 1 107 ? -0.350 0.427 -9.151 1.00 93.25 107 LEU A O 1
ATOM 919 N N . ASP A 1 108 ? -0.833 -0.128 -11.280 1.00 93.12 108 ASP A N 1
ATOM 920 C CA . ASP A 1 108 ? -2.136 0.536 -11.301 1.00 93.12 108 ASP A CA 1
ATOM 921 C C . ASP A 1 108 ? -3.074 -0.061 -10.258 1.00 93.12 108 ASP A C 1
ATOM 923 O O . ASP A 1 108 ? -3.687 0.666 -9.470 1.00 93.12 108 ASP A O 1
ATOM 927 N N . HIS A 1 109 ? -3.145 -1.391 -10.193 1.00 93.56 109 HIS A N 1
ATOM 928 C CA . HIS A 1 109 ? -3.946 -2.078 -9.196 1.00 93.56 109 HIS A CA 1
ATOM 929 C C . HIS A 1 109 ? -3.509 -1.716 -7.779 1.00 93.56 109 HIS A C 1
ATOM 931 O O . HIS A 1 109 ? -4.365 -1.368 -6.974 1.00 93.56 109 HIS A O 1
ATOM 937 N N . MET A 1 110 ? -2.211 -1.735 -7.467 1.00 94.31 110 MET A N 1
ATOM 938 C CA . MET A 1 110 ? -1.711 -1.393 -6.134 1.00 94.31 110 MET A CA 1
ATOM 939 C C . MET A 1 110 ? -2.138 0.024 -5.709 1.00 94.31 110 MET A C 1
ATOM 941 O O . MET A 1 110 ? -2.683 0.215 -4.616 1.00 94.31 110 MET A O 1
ATOM 945 N N . PHE A 1 111 ? -1.923 1.039 -6.554 1.00 96.25 111 PHE A N 1
ATOM 946 C CA . PHE A 1 111 ? -2.273 2.418 -6.194 1.00 96.25 111 PHE A CA 1
ATOM 947 C C . PHE A 1 111 ? -3.790 2.654 -6.139 1.00 96.25 111 PHE A C 1
ATOM 949 O O . PHE A 1 111 ? -4.270 3.392 -5.267 1.00 96.25 111 PHE A O 1
ATOM 956 N N . ASN A 1 112 ? -4.554 2.014 -7.025 1.00 96.69 112 ASN A N 1
ATOM 957 C CA . ASN A 1 112 ? -6.014 2.099 -7.023 1.00 96.69 112 ASN A CA 1
ATOM 958 C C . ASN A 1 112 ? -6.623 1.363 -5.828 1.00 96.69 112 ASN A C 1
ATOM 960 O O . ASN A 1 112 ? -7.511 1.900 -5.172 1.00 96.69 112 ASN A O 1
ATOM 964 N N . HIS A 1 113 ? -6.095 0.193 -5.477 1.00 95.69 113 HIS A N 1
ATOM 965 C CA . HIS A 1 113 ? -6.469 -0.571 -4.290 1.00 95.69 113 HIS A CA 1
ATOM 966 C C . HIS A 1 113 ? -6.270 0.252 -3.012 1.00 95.69 113 HIS A C 1
ATOM 968 O O . HIS A 1 113 ? -7.176 0.370 -2.184 1.00 95.69 113 HIS A O 1
ATOM 974 N N . ASN A 1 114 ? -5.119 0.919 -2.897 1.00 96.88 114 ASN A N 1
ATOM 975 C CA . ASN A 1 114 ? -4.851 1.824 -1.787 1.00 96.88 114 ASN A CA 1
ATOM 976 C C . ASN A 1 114 ? -5.867 2.976 -1.716 1.00 96.88 114 ASN A C 1
ATOM 978 O O . ASN A 1 114 ? -6.309 3.3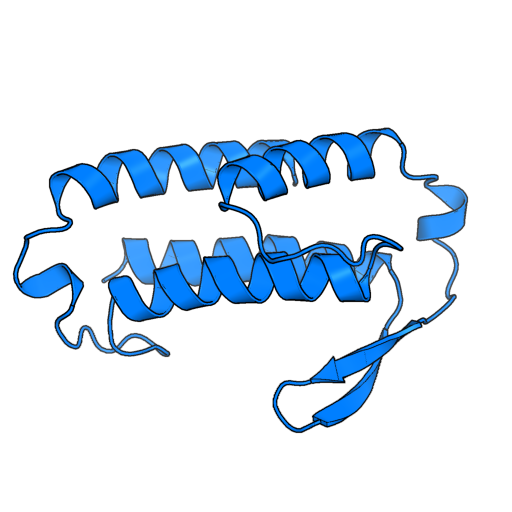64 -0.636 1.00 96.88 114 ASN A O 1
ATOM 982 N N . THR A 1 115 ? -6.268 3.519 -2.864 1.00 97.44 115 THR A N 1
ATOM 983 C CA . THR A 1 115 ? -7.268 4.594 -2.937 1.00 97.44 115 THR A CA 1
ATOM 984 C C . THR A 1 115 ? -8.661 4.100 -2.548 1.00 97.44 115 THR A C 1
ATOM 986 O O . THR A 1 115 ? -9.335 4.752 -1.752 1.00 97.44 115 THR A O 1
ATOM 989 N N . HIS A 1 116 ? -9.058 2.920 -3.025 1.00 97.31 116 HIS A N 1
ATOM 990 C CA . HIS A 1 116 ? -10.332 2.283 -2.705 1.00 97.31 116 HIS A CA 1
ATOM 991 C C . HIS A 1 116 ? -10.521 2.081 -1.194 1.00 97.31 116 HIS A C 1
ATOM 993 O O . HIS A 1 116 ? -11.523 2.520 -0.630 1.00 97.31 116 HIS A O 1
ATOM 999 N N . HIS A 1 117 ? -9.543 1.476 -0.516 1.00 97.50 117 HIS A N 1
ATOM 1000 C CA . HIS A 1 117 ? -9.664 1.185 0.915 1.00 97.50 117 HIS A CA 1
ATOM 1001 C C . HIS A 1 117 ? -9.530 2.422 1.804 1.00 97.50 117 HIS A C 1
ATOM 1003 O O . HIS A 1 117 ? -10.180 2.494 2.845 1.00 97.50 117 HIS A O 1
ATOM 1009 N N . ARG A 1 118 ? -8.774 3.447 1.391 1.00 96.75 118 ARG A N 1
ATOM 1010 C CA . ARG A 1 118 ? -8.846 4.751 2.070 1.00 96.75 118 ARG A CA 1
ATOM 1011 C C . ARG A 1 118 ? -10.237 5.371 1.948 1.00 96.75 118 ARG A C 1
ATOM 1013 O O . ARG A 1 118 ? -10.737 5.893 2.937 1.00 96.75 118 ARG A O 1
ATOM 1020 N N . GLY A 1 119 ? -10.869 5.265 0.777 1.00 96.44 119 GLY A N 1
ATOM 1021 C CA . GLY A 1 119 ? -12.247 5.717 0.564 1.00 96.44 119 GLY A CA 1
ATOM 1022 C C . GLY A 1 119 ? -13.249 5.024 1.492 1.00 96.44 119 GLY A C 1
ATOM 1023 O O . GLY A 1 119 ? -14.106 5.687 2.070 1.00 96.44 119 GLY A O 1
ATOM 1024 N N . GLN A 1 120 ? -13.093 3.712 1.706 1.00 96.31 120 GLN A 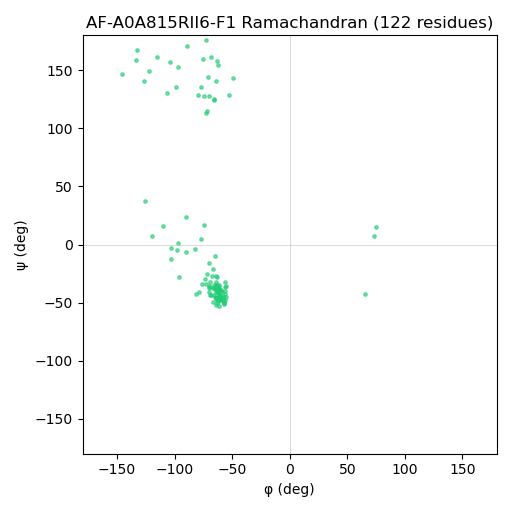N 1
ATOM 1025 C CA . GLN A 1 120 ? -13.883 2.968 2.696 1.00 96.31 120 GLN A CA 1
ATOM 1026 C C . GLN A 1 120 ? -13.712 3.533 4.109 1.00 96.31 120 GLN A C 1
ATOM 1028 O O . GLN A 1 120 ? -14.704 3.765 4.788 1.00 96.31 120 GLN A O 1
ATOM 1033 N N . ILE A 1 121 ? -12.471 3.799 4.535 1.00 95.88 121 ILE A N 1
ATOM 1034 C CA . ILE A 1 121 ? -12.200 4.358 5.867 1.00 95.88 121 ILE A CA 1
ATOM 1035 C C . ILE A 1 121 ? -12.852 5.734 6.038 1.00 95.88 121 ILE A C 1
ATOM 1037 O O . ILE A 1 121 ? -13.402 6.010 7.093 1.00 95.88 121 ILE A O 1
ATOM 1041 N N . THR A 1 122 ? -12.827 6.593 5.015 1.00 92.88 122 THR A N 1
ATOM 1042 C CA . THR A 1 122 ? -13.426 7.938 5.112 1.00 92.88 122 THR A CA 1
ATOM 1043 C C . THR A 1 122 ? -14.954 7.949 5.164 1.00 92.88 122 THR A C 1
ATOM 1045 O O . THR A 1 122 ? -15.531 8.984 5.481 1.00 92.88 122 THR A O 1
ATOM 1048 N N . ALA A 1 123 ? -15.600 6.838 4.807 1.00 92.06 123 ALA A N 1
ATOM 1049 C CA . ALA A 1 123 ? -17.054 6.693 4.816 1.00 92.06 123 ALA A CA 1
ATOM 1050 C C . ALA A 1 123 ? -17.577 5.880 6.017 1.00 92.06 123 ALA A C 1
ATOM 1052 O O . ALA A 1 123 ? -18.790 5.698 6.121 1.00 92.06 123 ALA A O 1
ATOM 1053 N N . ALA A 1 124 ? -16.677 5.362 6.859 1.00 89.19 124 ALA A N 1
ATOM 1054 C CA . ALA A 1 124 ? -16.989 4.600 8.068 1.00 89.19 124 ALA A CA 1
ATOM 1055 C C . ALA A 1 124 ? -17.254 5.530 9.255 1.00 89.19 124 ALA A C 1
ATOM 1057 O O . ALA A 1 124 ? -18.141 5.179 10.063 1.00 89.19 124 ALA A O 1
#

Nearest PDB structures (foldseek):
  2qe9-assembly1_A  TM=6.224E-01  e=8.237E-03  Bacillus subtilis
  2yqy-assembly1_A  TM=6.149E-01  e=4.342E-01  Thermus thermophilus HB8
  7fj1-assembly1_v  TM=3.433E-01  e=2.796E+00  Suid alphaherpesvirus 1